Protein AF-A0A660XK34-F1 (afdb_monomer_lite)

Structure (mmCIF, N/CA/C/O backbone):
data_AF-A0A660XK34-F1
#
_entry.id   AF-A0A660XK34-F1
#
loop_
_atom_site.group_PDB
_atom_site.id
_atom_site.type_symbol
_atom_site.label_atom_id
_atom_site.label_alt_id
_atom_site.label_comp_id
_atom_site.label_asym_id
_atom_site.label_entity_id
_atom_site.label_seq_id
_atom_site.pdbx_PDB_ins_code
_atom_site.Cartn_x
_atom_site.Cartn_y
_atom_site.Cartn_z
_atom_site.occupancy
_atom_site.B_iso_or_equiv
_atom_site.auth_seq_id
_atom_site.auth_comp_id
_atom_site.auth_asym_id
_atom_site.auth_atom_id
_atom_site.pdbx_PDB_model_num
ATOM 1 N N . MET A 1 1 ? -3.649 -16.992 -10.376 1.00 68.00 1 MET A N 1
ATOM 2 C CA . MET A 1 1 ? -3.396 -15.572 -10.724 1.00 68.00 1 MET A CA 1
ATOM 3 C C . MET A 1 1 ? -1.914 -15.240 -10.527 1.00 68.00 1 MET A C 1
ATOM 5 O O . MET A 1 1 ? -1.423 -15.294 -9.402 1.00 68.00 1 MET A O 1
ATOM 9 N N . GLY A 1 2 ? -1.181 -14.999 -11.617 1.00 90.00 2 GLY A N 1
ATOM 10 C CA . GLY A 1 2 ? 0.284 -14.854 -11.621 1.00 90.00 2 GLY A CA 1
ATOM 11 C C . GLY A 1 2 ? 0.793 -13.415 -11.465 1.00 90.00 2 GLY A C 1
ATOM 12 O O . GLY A 1 2 ? 0.039 -12.495 -11.150 1.00 90.00 2 GLY A O 1
ATOM 13 N N . LYS A 1 3 ? 2.091 -13.209 -11.727 1.00 91.88 3 LYS A N 1
ATOM 14 C CA . LYS A 1 3 ? 2.757 -11.890 -11.674 1.00 91.88 3 LYS A CA 1
ATOM 15 C C . LYS A 1 3 ? 2.229 -10.889 -12.722 1.00 91.88 3 LYS A C 1
ATOM 17 O O . LYS A 1 3 ? 2.363 -9.689 -12.521 1.00 91.88 3 LYS A O 1
ATOM 22 N N . GLY A 1 4 ? 1.595 -11.364 -13.797 1.00 93.75 4 GLY A N 1
ATOM 23 C CA . GLY A 1 4 ? 0.970 -10.513 -14.820 1.00 93.75 4 GLY A CA 1
ATOM 24 C C . G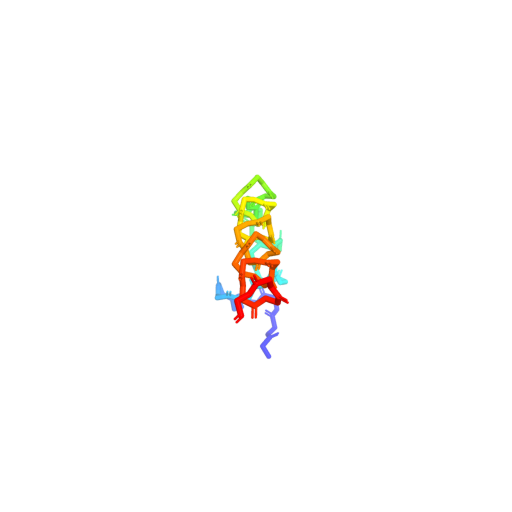LY A 1 4 ? -0.412 -9.966 -14.440 1.00 93.75 4 GLY A C 1
ATOM 25 O O . GLY A 1 4 ? -0.882 -8.998 -15.034 1.00 93.75 4 GLY A O 1
ATOM 26 N N . ASP A 1 5 ? -1.068 -10.541 -13.429 1.00 93.00 5 ASP A N 1
ATOM 27 C CA . ASP A 1 5 ? -2.433 -10.155 -13.077 1.00 93.00 5 ASP A CA 1
ATOM 28 C C . ASP A 1 5 ? -2.466 -8.886 -12.209 1.00 93.00 5 ASP A C 1
ATOM 30 O O . ASP A 1 5 ? -2.148 -8.902 -11.012 1.00 93.00 5 ASP A O 1
ATOM 34 N N . ARG A 1 6 ? -2.941 -7.787 -12.809 1.00 91.38 6 ARG A N 1
ATOM 35 C CA . ARG A 1 6 ? -3.055 -6.452 -12.197 1.00 91.38 6 ARG A CA 1
ATOM 36 C C . ARG A 1 6 ? -4.028 -6.391 -11.020 1.00 91.38 6 ARG A C 1
ATOM 38 O O . ARG A 1 6 ? -3.967 -5.438 -10.241 1.00 91.38 6 ARG A O 1
ATOM 45 N N . ARG A 1 7 ? -4.938 -7.355 -10.872 1.00 89.06 7 ARG A N 1
ATOM 46 C CA . ARG A 1 7 ? -5.924 -7.366 -9.780 1.00 89.06 7 ARG A CA 1
ATOM 47 C C . ARG A 1 7 ? -5.285 -7.810 -8.466 1.00 89.06 7 ARG A C 1
ATOM 49 O O . ARG A 1 7 ? -5.632 -7.286 -7.401 1.00 89.06 7 ARG A O 1
ATOM 56 N N . THR A 1 8 ? -4.296 -8.698 -8.538 1.00 90.56 8 THR A N 1
ATOM 57 C CA . THR A 1 8 ? -3.700 -9.336 -7.360 1.00 90.56 8 THR A CA 1
ATOM 58 C C . THR A 1 8 ? -2.631 -8.511 -6.657 1.00 90.56 8 THR A C 1
ATOM 60 O O . THR A 1 8 ? -2.018 -7.599 -7.213 1.00 90.56 8 THR A O 1
ATOM 63 N N . ARG A 1 9 ? -2.353 -8.882 -5.399 1.00 90.00 9 ARG A N 1
ATOM 64 C CA . ARG A 1 9 ? -1.229 -8.329 -4.636 1.00 90.00 9 ARG A CA 1
ATOM 65 C C . ARG A 1 9 ? 0.109 -8.614 -5.325 1.00 90.00 9 ARG A C 1
ATOM 67 O O . ARG A 1 9 ? 0.913 -7.700 -5.456 1.00 90.00 9 ARG A O 1
ATOM 74 N N . ARG A 1 10 ? 0.326 -9.854 -5.785 1.00 92.69 10 ARG A N 1
ATOM 75 C CA . ARG A 1 10 ? 1.570 -10.268 -6.457 1.00 92.69 10 ARG A CA 1
ATOM 76 C C . ARG A 1 10 ? 1.804 -9.496 -7.756 1.00 92.69 10 ARG A C 1
ATOM 78 O O . ARG A 1 10 ? 2.903 -8.981 -7.928 1.00 92.69 10 ARG A O 1
ATOM 85 N N . GLY A 1 11 ? 0.796 -9.342 -8.616 1.00 95.88 11 GLY A N 1
ATOM 86 C CA . GLY A 1 11 ? 0.980 -8.593 -9.864 1.00 95.88 11 GLY A CA 1
ATOM 87 C C . GLY A 1 11 ? 1.159 -7.087 -9.666 1.00 95.88 11 GLY A C 1
ATOM 88 O O . GLY A 1 11 ? 1.950 -6.458 -10.366 1.00 95.88 11 GLY A O 1
ATOM 89 N N . LYS A 1 12 ? 0.530 -6.497 -8.640 1.00 93.19 12 LYS A N 1
ATOM 90 C CA . LYS A 1 12 ? 0.800 -5.099 -8.257 1.00 93.19 12 LYS A CA 1
ATOM 91 C C . LYS A 1 12 ? 2.227 -4.889 -7.751 1.00 93.19 12 LYS A C 1
ATOM 93 O O . LYS A 1 12 ? 2.801 -3.847 -8.053 1.00 93.19 12 LYS A O 1
ATOM 98 N N . ILE A 1 13 ? 2.772 -5.846 -6.989 1.00 93.06 13 ILE A N 1
ATOM 99 C CA . ILE A 1 13 ? 4.161 -5.808 -6.499 1.00 93.06 13 ILE A CA 1
ATOM 100 C C . ILE A 1 13 ? 5.129 -5.906 -7.677 1.00 93.06 13 ILE A C 1
ATOM 102 O O . ILE A 1 13 ? 6.009 -5.064 -7.793 1.00 93.06 13 ILE A O 1
ATOM 106 N N . PHE A 1 14 ? 4.927 -6.876 -8.572 1.00 94.25 14 PHE A N 1
ATOM 107 C CA . PHE A 1 14 ? 5.794 -7.079 -9.734 1.00 94.25 14 PHE A CA 1
ATOM 108 C C . PHE A 1 14 ? 5.852 -5.850 -10.655 1.00 94.25 14 PHE A C 1
ATOM 110 O O . PHE A 1 14 ? 6.922 -5.480 -11.115 1.00 94.25 14 PHE A O 1
ATOM 117 N N . ARG A 1 15 ? 4.721 -5.163 -10.865 1.00 93.81 15 ARG A N 1
ATOM 118 C CA . ARG A 1 15 ? 4.654 -3.932 -11.674 1.00 93.81 15 ARG A CA 1
ATOM 119 C C . ARG A 1 15 ? 5.074 -2.654 -10.929 1.00 93.81 15 ARG A C 1
ATOM 121 O O . ARG A 1 15 ? 4.875 -1.572 -11.465 1.00 93.81 15 ARG A O 1
ATOM 128 N N . GLY A 1 16 ? 5.495 -2.724 -9.664 1.00 93.06 16 GLY A N 1
ATOM 129 C CA . GLY A 1 16 ? 5.855 -1.543 -8.856 1.00 93.06 16 GLY A CA 1
ATOM 130 C C . GLY A 1 16 ? 4.683 -0.653 -8.399 1.00 93.06 16 GLY A C 1
ATOM 131 O O . GLY A 1 16 ? 4.842 0.200 -7.537 1.00 93.06 16 GLY A O 1
ATOM 132 N N . THR A 1 17 ? 3.462 -0.884 -8.889 1.00 93.44 17 THR A N 1
ATOM 133 C CA . THR A 1 17 ? 2.249 -0.104 -8.540 1.00 93.44 17 THR A CA 1
ATOM 134 C C . THR A 1 17 ? 1.639 -0.428 -7.162 1.00 93.44 17 THR A C 1
ATOM 136 O O . THR A 1 17 ? 0.523 -0.007 -6.834 1.00 93.44 17 THR A O 1
ATOM 139 N N . PHE A 1 18 ? 2.314 -1.226 -6.334 1.00 91.38 18 PHE A N 1
ATOM 140 C CA . PHE A 1 18 ? 1.766 -1.681 -5.059 1.00 91.38 18 PHE A CA 1
ATOM 141 C C . PHE A 1 18 ? 1.772 -0.583 -3.985 1.00 91.38 18 PHE A C 1
ATOM 143 O O . PHE A 1 18 ? 2.776 -0.320 -3.328 1.00 91.38 18 P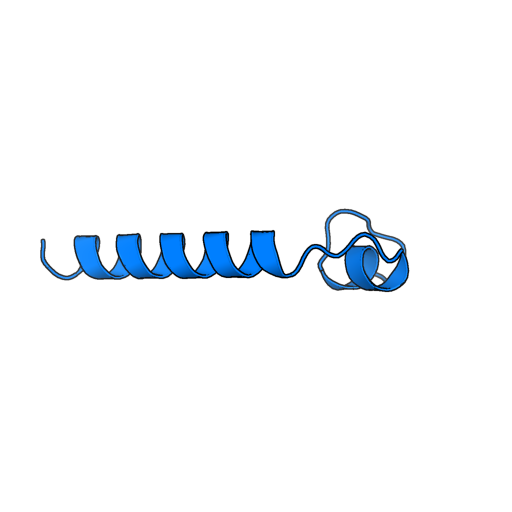HE A O 1
ATOM 150 N N . ASN A 1 19 ? 0.602 0.002 -3.720 1.00 88.38 19 ASN A N 1
ATOM 151 C CA . ASN A 1 19 ? 0.453 1.012 -2.673 1.00 88.38 19 ASN A CA 1
ATOM 152 C C . ASN A 1 19 ? 0.167 0.393 -1.285 1.00 88.38 19 ASN A C 1
ATOM 154 O O . ASN A 1 19 ? -0.987 0.132 -0.923 1.00 88.38 19 ASN A O 1
ATOM 158 N N . LYS A 1 20 ? 1.221 0.228 -0.472 1.00 82.19 20 LYS A N 1
ATOM 159 C CA . LYS A 1 20 ? 1.157 -0.275 0.919 1.00 82.19 20 LYS A CA 1
ATOM 160 C C . LYS A 1 20 ? 0.218 0.543 1.821 1.00 82.19 20 LYS A C 1
ATOM 162 O O . LYS A 1 20 ? -0.494 -0.040 2.642 1.00 82.19 20 LYS A O 1
ATOM 167 N N . LYS A 1 21 ? 0.171 1.874 1.660 1.00 81.44 21 LYS A N 1
ATOM 168 C CA . LYS A 1 21 ? -0.657 2.769 2.494 1.00 81.44 21 LYS A CA 1
ATOM 169 C C . LYS A 1 21 ? -2.153 2.473 2.307 1.00 81.44 21 LYS A C 1
ATOM 171 O O . LYS A 1 21 ? -2.887 2.369 3.289 1.00 81.44 21 LYS A O 1
ATOM 176 N N . LYS A 1 22 ? -2.596 2.231 1.064 1.00 78.69 22 LYS A N 1
ATOM 177 C CA . LYS A 1 22 ? -3.997 1.878 0.742 1.00 78.69 22 LYS A CA 1
ATOM 178 C C . LYS A 1 22 ? -4.422 0.543 1.367 1.00 78.69 22 LYS A C 1
ATOM 180 O O . LYS A 1 22 ? -5.549 0.420 1.844 1.00 78.69 22 LYS A O 1
ATOM 185 N N . PHE A 1 23 ? -3.526 -0.445 1.409 1.00 78.38 23 PHE A N 1
ATOM 186 C CA . PHE A 1 23 ? -3.806 -1.741 2.040 1.00 78.38 23 PHE A CA 1
ATOM 187 C C . PHE A 1 23 ? -3.906 -1.650 3.566 1.00 78.38 23 PHE A C 1
ATOM 189 O O . PHE A 1 23 ? -4.812 -2.254 4.139 1.00 78.38 23 PHE A O 1
ATOM 196 N N . LYS A 1 24 ? -3.040 -0.862 4.219 1.00 79.44 24 LYS A N 1
ATOM 197 C CA . LYS A 1 24 ? -3.130 -0.626 5.671 1.00 79.44 24 LYS A CA 1
ATOM 198 C C . LYS A 1 24 ? -4.466 0.021 6.053 1.00 79.44 24 LYS A C 1
ATOM 200 O O . LYS A 1 24 ? -5.140 -0.499 6.937 1.00 79.44 24 LYS A O 1
ATOM 205 N N . LYS A 1 25 ? -4.898 1.063 5.326 1.00 79.12 25 LYS A N 1
ATOM 206 C CA . LYS A 1 25 ? -6.206 1.714 5.545 1.00 79.12 25 LYS A CA 1
ATOM 207 C C . LYS A 1 25 ? -7.377 0.731 5.415 1.00 79.12 25 LYS A C 1
ATOM 209 O O . LYS A 1 25 ? -8.248 0.703 6.276 1.00 79.12 25 LYS A O 1
ATOM 214 N N . LYS A 1 26 ? -7.378 -0.125 4.382 1.00 81.12 26 LYS A N 1
ATOM 215 C CA . LYS A 1 26 ? -8.423 -1.153 4.210 1.00 81.12 26 LYS A CA 1
ATOM 216 C C . LYS A 1 26 ? -8.435 -2.187 5.341 1.00 81.12 26 LYS A C 1
ATOM 218 O O . LYS A 1 26 ? -9.510 -2.537 5.815 1.00 81.12 26 LYS A O 1
ATOM 223 N N . LYS A 1 27 ? -7.264 -2.660 5.785 1.00 84.38 27 LYS A N 1
ATOM 224 C CA . LYS A 1 27 ? -7.160 -3.621 6.897 1.00 84.38 27 LYS A CA 1
ATOM 225 C C . LYS A 1 27 ? -7.652 -3.014 8.214 1.00 84.38 27 LYS A C 1
ATOM 227 O O . LYS A 1 27 ? -8.357 -3.688 8.955 1.00 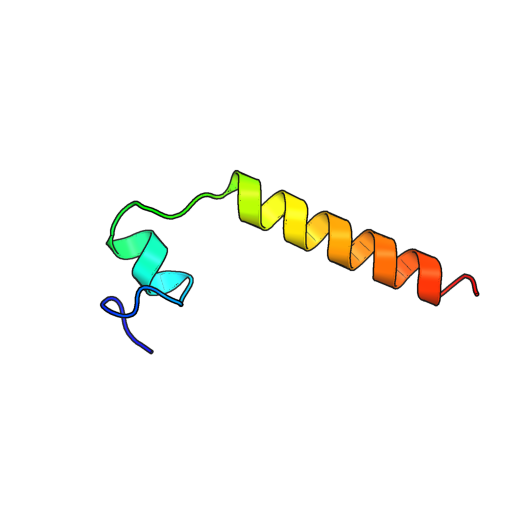84.38 27 LYS A O 1
ATOM 232 N N . LEU A 1 28 ? -7.310 -1.751 8.475 1.00 83.75 28 LEU A N 1
ATOM 233 C CA . LEU A 1 28 ? -7.778 -1.021 9.653 1.00 83.75 28 LEU A CA 1
ATOM 234 C C . LEU A 1 28 ? -9.302 -0.848 9.634 1.00 83.75 28 LEU A C 1
ATOM 236 O O . LEU A 1 28 ? -9.955 -1.188 10.611 1.00 83.75 28 LEU A O 1
ATOM 240 N N . LYS A 1 29 ? -9.873 -0.417 8.498 1.00 85.56 29 LYS A N 1
ATOM 241 C CA . LYS A 1 29 ? -11.329 -0.273 8.343 1.00 85.56 29 LYS A CA 1
ATOM 242 C C . LYS A 1 29 ? -12.066 -1.597 8.574 1.00 85.56 29 LYS A C 1
ATOM 244 O O . LYS A 1 29 ? -13.088 -1.600 9.243 1.00 85.56 29 LYS A O 1
ATOM 249 N N . LYS A 1 30 ? -11.533 -2.715 8.062 1.00 87.38 30 LYS A N 1
ATOM 250 C CA . LYS A 1 30 ? -12.117 -4.049 8.281 1.00 87.38 30 LYS A CA 1
ATOM 251 C C . LYS A 1 30 ? -12.132 -4.428 9.765 1.00 87.38 30 LYS A C 1
ATOM 253 O O . LYS A 1 30 ? -13.158 -4.870 10.254 1.00 87.38 30 LYS A O 1
ATOM 258 N N . ARG A 1 31 ? -11.023 -4.197 10.480 1.00 85.62 31 ARG A N 1
ATOM 259 C CA . ARG A 1 31 ? -10.928 -4.464 11.926 1.00 85.62 31 ARG A CA 1
ATOM 260 C C . ARG A 1 31 ? -11.884 -3.606 12.753 1.00 85.62 3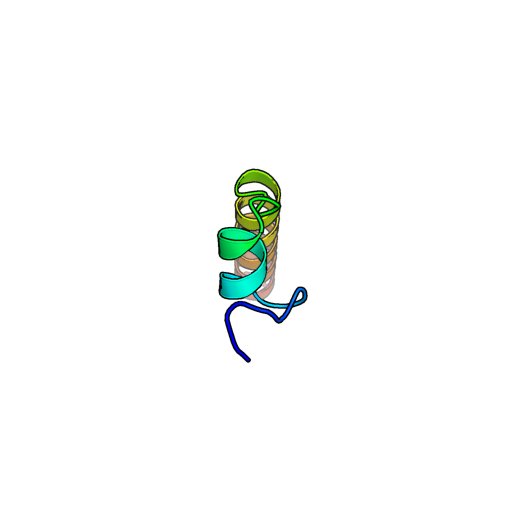1 ARG A C 1
ATOM 2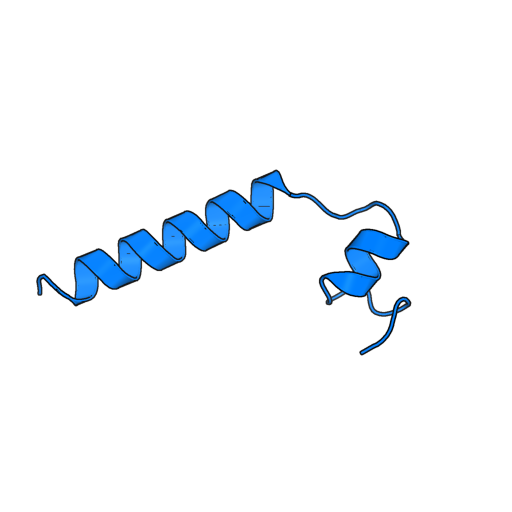62 O O . ARG A 1 31 ? -12.493 -4.130 13.670 1.00 85.62 31 ARG A O 1
ATOM 269 N N . LEU A 1 32 ? -12.021 -2.322 12.418 1.00 83.19 32 LEU A N 1
ATOM 270 C CA . LEU A 1 32 ? -12.975 -1.421 13.074 1.00 83.19 32 LEU A CA 1
ATOM 271 C C . LEU A 1 32 ? -14.417 -1.911 12.905 1.00 83.19 32 LEU A C 1
ATOM 273 O O . LEU A 1 32 ? -15.147 -1.987 13.884 1.00 83.19 32 LEU A O 1
ATOM 277 N N . LEU A 1 33 ? -14.799 -2.310 11.687 1.00 84.12 33 LEU A N 1
ATOM 278 C CA . LEU A 1 33 ? -16.127 -2.870 11.423 1.00 84.12 33 LEU A CA 1
ATOM 279 C C . LEU A 1 33 ? -16.361 -4.184 12.191 1.00 84.12 33 LEU A C 1
ATOM 281 O O . LEU A 1 33 ? -17.422 -4.386 12.766 1.00 84.12 33 LEU A O 1
ATOM 285 N N . GLU A 1 34 ? -15.356 -5.066 12.222 1.00 82.62 34 GLU A N 1
ATOM 286 C CA . GLU A 1 34 ? -15.412 -6.336 12.962 1.00 82.62 34 GLU A CA 1
ATOM 287 C C . GLU A 1 34 ? -15.489 -6.127 14.483 1.00 82.62 34 GLU A C 1
ATOM 289 O O . GLU A 1 34 ? -16.072 -6.956 15.170 1.00 82.62 34 GLU A O 1
ATOM 294 N N . GLN A 1 35 ? -14.910 -5.050 15.022 1.00 77.50 35 GLN A N 1
ATOM 295 C CA . GLN A 1 35 ? -15.041 -4.690 16.439 1.00 77.50 35 GLN A CA 1
ATOM 296 C C . GLN A 1 35 ? -16.413 -4.085 16.751 1.00 77.50 35 GLN A C 1
ATOM 298 O O . GLN A 1 35 ? -17.002 -4.425 17.769 1.00 77.50 35 GLN A O 1
ATOM 303 N N . GLN A 1 36 ? -16.952 -3.247 15.862 1.00 73.12 36 GLN A N 1
ATOM 304 C CA . GLN A 1 36 ? -18.293 -2.675 16.018 1.00 73.12 36 GLN A CA 1
ATOM 305 C C . GLN A 1 36 ? -19.385 -3.752 15.988 1.00 73.12 36 GLN A C 1
ATOM 307 O O . GLN A 1 36 ? -20.287 -3.710 16.811 1.00 73.12 36 GLN A O 1
ATOM 312 N N . GLY A 1 37 ? -19.269 -4.750 15.107 1.00 70.38 37 GLY A N 1
ATOM 313 C CA . GLY A 1 37 ? -20.227 -5.860 15.028 1.00 70.38 37 GLY A CA 1
ATOM 314 C C . GLY A 1 37 ? -20.079 -6.942 16.105 1.00 70.38 37 GLY A C 1
ATOM 315 O O . GLY A 1 37 ? -20.885 -7.858 16.131 1.00 70.38 37 GLY A O 1
ATOM 316 N N . LYS A 1 38 ? -19.045 -6.884 16.957 1.00 61.22 38 LYS A N 1
ATOM 317 C CA . LYS A 1 38 ? -18.880 -7.778 18.123 1.00 61.22 38 LYS A CA 1
ATOM 318 C C . LYS A 1 38 ? -19.362 -7.154 19.433 1.00 61.22 38 LYS A C 1
ATOM 320 O O . LYS A 1 38 ? -19.510 -7.870 20.414 1.00 61.22 38 LYS A O 1
ATOM 325 N N . ASN A 1 39 ? -19.547 -5.834 19.439 1.00 59.22 39 ASN A N 1
ATOM 326 C CA . ASN A 1 39 ? -20.039 -5.053 20.574 1.00 59.22 39 ASN A CA 1
ATOM 327 C C . ASN A 1 39 ? -21.524 -4.666 20.409 1.00 59.22 39 ASN A C 1
ATOM 329 O O . ASN A 1 39 ? -22.007 -3.820 21.157 1.00 59.22 39 ASN A O 1
ATOM 333 N N . ALA A 1 40 ? -22.200 -5.226 19.403 1.00 54.75 40 ALA A N 1
ATOM 334 C CA . ALA A 1 40 ? -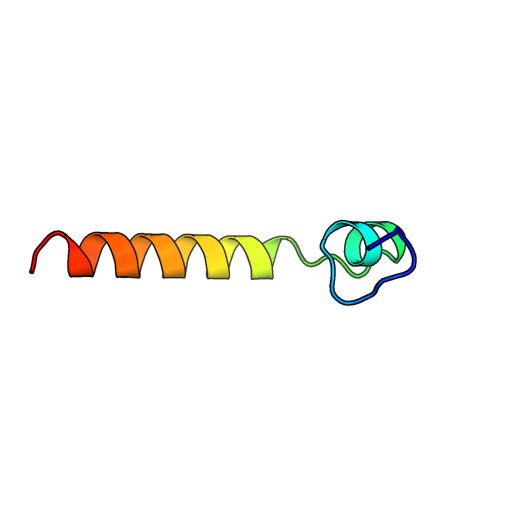23.625 -5.082 19.118 1.00 54.75 40 ALA A CA 1
ATOM 335 C C . ALA A 1 40 ? -24.299 -6.440 19.324 1.00 54.75 40 ALA A C 1
ATOM 337 O O . ALA A 1 40 ? -25.448 -6.442 19.807 1.00 54.75 40 ALA A O 1
#

Radius of gyration: 14.08 Å; chains: 1; bounding box: 30×18×35 Å

Foldseek 3Di:
DALCDPVDQNVCVSVVVRDPVVVVVVVVVVVVVVVVVVVD

pLDDT: mean 84.0, std 9.99, range [54.75, 95.88]

Sequence (40 aa):
MGKGDRRTRRGKIFRGTFNKKKFKKKKLKKRLLEQQGKNA

Secondary structure (DSSP, 8-state):
--TT-TTSHHHHHHTS---HHHHHHHHHHHHHHHHHTT--